Protein AF-A0A957PD71-F1 (afdb_monomer_lite)

Secondary structure (DSSP, 8-state):
-HHHHHHHHHHHHHHTT-SS-S-HHHHHHHHHHHHHHHHHHHHHHHHHHHHHHHHHHTT--HHHHHHHHHHHHHHHHHHHHHHHHHHHHHHHHHHHHHHS----------------

Structure (mmCIF, N/CA/C/O backbone):
data_AF-A0A957PD71-F1
#
_entry.id   AF-A0A957PD71-F1
#
loop_
_atom_site.group_PDB
_atom_site.id
_atom_site.type_symbol
_atom_site.label_atom_id
_atom_site.label_alt_id
_atom_site.label_comp_id
_atom_site.label_asym_id
_atom_site.label_entity_id
_atom_site.label_seq_id
_atom_site.pdbx_PDB_ins_code
_atom_site.Cartn_x
_atom_site.Cartn_y
_atom_site.Cartn_z
_atom_site.occupancy
_atom_site.B_iso_or_equiv
_atom_site.auth_seq_id
_atom_site.auth_comp_id
_atom_site.auth_asym_id
_atom_site.auth_atom_id
_atom_site.pdbx_PDB_model_num
ATOM 1 N N . GLY A 1 1 ? -11.334 2.110 -3.503 1.00 76.62 1 GLY A N 1
ATOM 2 C CA . GLY A 1 1 ? -10.838 1.458 -2.276 1.00 76.62 1 GLY A CA 1
ATOM 3 C C . GLY A 1 1 ? -11.138 2.300 -1.057 1.00 76.62 1 GLY A C 1
ATOM 4 O O . GLY A 1 1 ? -12.096 2.004 -0.363 1.00 76.62 1 GLY A O 1
ATOM 5 N N . PHE A 1 2 ? -10.381 3.379 -0.846 1.00 85.56 2 PHE A N 1
ATOM 6 C CA . PHE A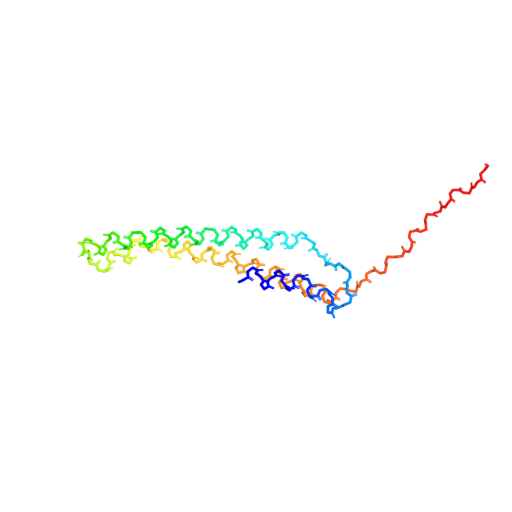 1 2 ? -10.506 4.251 0.332 1.00 85.56 2 PHE A CA 1
ATOM 7 C C . PHE A 1 2 ? -11.931 4.694 0.674 1.00 85.56 2 PHE A C 1
ATOM 9 O O . PHE A 1 2 ? -12.313 4.651 1.835 1.00 85.56 2 PHE A O 1
ATOM 16 N N . TRP A 1 3 ? -12.742 5.038 -0.327 1.00 87.56 3 TRP A N 1
ATOM 17 C CA . TRP A 1 3 ? -14.139 5.414 -0.098 1.00 87.56 3 TRP A CA 1
ATOM 18 C C . TRP A 1 3 ? -14.986 4.285 0.517 1.00 87.56 3 TRP A C 1
ATOM 20 O O . TRP A 1 3 ? -15.790 4.546 1.401 1.00 87.56 3 TRP A O 1
ATOM 30 N N . LEU A 1 4 ? -14.759 3.025 0.123 1.00 89.19 4 LEU A N 1
ATOM 31 C CA . LEU A 1 4 ? -15.447 1.870 0.719 1.00 89.19 4 LEU A CA 1
ATOM 32 C C . LEU A 1 4 ? -15.028 1.662 2.175 1.00 89.19 4 LEU A C 1
ATOM 34 O O . LEU A 1 4 ? -15.881 1.384 3.012 1.00 89.19 4 LEU A O 1
ATOM 38 N N . ILE A 1 5 ? -13.737 1.829 2.483 1.00 87.69 5 ILE A N 1
ATOM 39 C CA . ILE A 1 5 ? -13.236 1.766 3.863 1.00 87.69 5 ILE A CA 1
ATOM 40 C C . ILE A 1 5 ? -13.885 2.885 4.686 1.00 87.69 5 ILE A C 1
ATOM 42 O O . ILE A 1 5 ? -14.424 2.599 5.745 1.00 87.69 5 ILE A O 1
ATOM 46 N N . GLY A 1 6 ? -13.943 4.109 4.148 1.00 87.06 6 GLY A N 1
ATOM 47 C CA . GLY A 1 6 ? -14.581 5.270 4.782 1.00 87.06 6 GLY A CA 1
ATOM 48 C C . GLY A 1 6 ? -16.078 5.086 5.063 1.00 87.06 6 GLY A C 1
ATOM 49 O O . GLY A 1 6 ? -16.566 5.396 6.148 1.00 87.06 6 GLY A O 1
ATOM 50 N N . ILE A 1 7 ? -16.813 4.520 4.108 1.00 89.81 7 ILE A N 1
ATOM 51 C CA . ILE A 1 7 ? -18.226 4.165 4.288 1.00 89.81 7 ILE A CA 1
ATOM 52 C C . ILE A 1 7 ? -18.381 3.089 5.351 1.00 89.81 7 ILE A C 1
ATOM 54 O O . ILE A 1 7 ? -19.202 3.222 6.254 1.00 89.81 7 ILE A O 1
ATOM 58 N N . THR A 1 8 ? -17.571 2.036 5.272 1.00 88.38 8 THR A N 1
ATOM 59 C CA . THR A 1 8 ? -17.639 0.924 6.222 1.00 88.38 8 THR A CA 1
ATOM 60 C C . THR A 1 8 ? -17.307 1.402 7.634 1.00 88.38 8 THR A C 1
ATOM 62 O O . THR A 1 8 ? -17.964 0.977 8.579 1.00 88.38 8 THR A O 1
ATOM 65 N N . THR A 1 9 ? -16.369 2.345 7.789 1.00 87.19 9 THR A N 1
ATOM 66 C CA . THR A 1 9 ? -16.050 2.937 9.093 1.00 87.19 9 THR A CA 1
ATOM 67 C C . THR A 1 9 ? -17.227 3.652 9.754 1.00 87.19 9 THR A C 1
ATOM 69 O O . THR A 1 9 ? -17.329 3.626 10.978 1.00 87.19 9 THR A O 1
ATOM 72 N N . ASP A 1 10 ? -18.133 4.258 8.984 1.00 85.62 10 ASP A N 1
ATOM 73 C CA . ASP A 1 10 ? -19.316 4.928 9.541 1.00 85.62 10 ASP A CA 1
ATOM 74 C C . ASP A 1 10 ? -20.514 3.973 9.701 1.00 85.62 10 ASP A C 1
ATOM 76 O O . ASP A 1 10 ? -21.214 4.008 10.712 1.00 85.62 10 ASP A O 1
ATOM 80 N N . LEU A 1 11 ? -20.738 3.076 8.735 1.00 87.69 11 LEU A N 1
ATOM 81 C CA . LEU A 1 11 ? -21.894 2.170 8.725 1.00 87.69 11 LEU A CA 1
ATOM 82 C C . LEU A 1 11 ? -21.758 0.970 9.664 1.00 87.69 11 LEU A C 1
ATOM 84 O O . LEU A 1 11 ? -22.759 0.522 10.227 1.00 87.69 11 LEU A O 1
ATOM 88 N N . TRP A 1 12 ? -20.553 0.431 9.842 1.00 88.00 12 TRP A N 1
ATOM 89 C CA . TRP A 1 12 ? -20.344 -0.769 10.653 1.00 88.00 12 TRP A CA 1
ATOM 90 C C . TRP A 1 12 ? -20.787 -0.605 12.116 1.00 88.00 12 TRP A C 1
ATOM 92 O O . TRP A 1 12 ? -21.642 -1.382 12.542 1.00 88.00 12 TRP A O 1
ATOM 102 N N . PRO A 1 13 ? -20.328 0.404 12.889 1.00 83.69 13 PRO A N 1
ATOM 103 C CA . PRO A 1 13 ? -20.731 0.545 14.290 1.00 83.69 13 PRO A CA 1
ATOM 104 C C . PRO A 1 13 ? -22.238 0.788 14.424 1.00 83.69 13 PRO A C 1
ATOM 106 O O . PRO A 1 13 ? -22.876 0.212 15.302 1.00 83.69 13 PRO A O 1
ATOM 109 N N . ARG A 1 14 ? -22.836 1.546 13.492 1.00 84.06 14 ARG A N 1
ATOM 110 C CA . ARG A 1 14 ? -24.283 1.812 13.456 1.00 84.06 14 ARG A CA 1
ATOM 111 C C . ARG A 1 14 ? -25.103 0.540 13.252 1.00 84.06 14 ARG A C 1
ATOM 113 O O . ARG A 1 14 ? -26.164 0.404 13.850 1.00 84.06 14 ARG A O 1
ATOM 120 N N . THR A 1 15 ? -24.603 -0.400 12.450 1.00 84.31 15 THR A N 1
ATOM 121 C CA . THR A 1 15 ? -25.280 -1.683 12.191 1.00 84.31 15 THR A CA 1
ATOM 122 C C . THR A 1 15 ? -25.329 -2.560 13.447 1.00 84.31 15 THR A C 1
ATOM 124 O O . THR A 1 15 ? -26.291 -3.295 13.645 1.00 84.31 15 THR A O 1
ATOM 127 N N . PHE A 1 16 ? -24.332 -2.438 14.328 1.00 82.12 16 PHE A N 1
ATOM 128 C CA . PHE A 1 16 ? -24.264 -3.150 15.609 1.00 82.12 16 PHE A CA 1
ATOM 129 C C . PHE A 1 16 ? -24.754 -2.313 16.803 1.00 82.12 16 PHE A C 1
ATOM 131 O O . PHE A 1 16 ? -24.552 -2.715 17.946 1.00 82.12 16 PHE A O 1
ATOM 138 N N . GLY A 1 17 ? -25.390 -1.161 16.556 1.00 77.25 17 GLY A N 1
ATOM 139 C CA . GLY A 1 17 ? -25.943 -0.296 17.604 1.00 77.25 17 GLY A CA 1
ATOM 140 C C . GLY A 1 17 ? -24.899 0.374 18.503 1.00 77.25 17 GLY A C 1
ATOM 141 O O . GLY A 1 17 ? -25.248 0.830 19.588 1.00 77.25 17 GLY A O 1
ATOM 142 N N . ARG A 1 18 ? -23.637 0.443 18.067 1.00 75.25 18 ARG A N 1
ATOM 143 C CA . ARG A 1 18 ? -22.523 0.968 18.866 1.00 75.25 18 ARG A CA 1
ATOM 144 C C . ARG A 1 18 ? -22.267 2.437 18.618 1.00 75.25 18 ARG A C 1
ATOM 146 O O . ARG A 1 18 ? -22.355 2.908 17.482 1.00 75.25 18 ARG A O 1
ATOM 153 N N . LYS A 1 19 ? -21.857 3.145 19.672 1.00 72.12 19 LYS A N 1
ATOM 154 C CA . LYS A 1 19 ? -21.434 4.551 19.572 1.00 72.12 19 LYS A CA 1
ATOM 155 C C . LYS A 1 19 ? -19.979 4.703 19.137 1.00 72.12 19 LYS A C 1
ATOM 157 O O . LYS A 1 19 ? -19.650 5.695 18.492 1.00 72.12 19 LYS A O 1
ATOM 162 N N . GLN A 1 20 ? -19.122 3.737 19.469 1.00 75.94 20 GLN A N 1
ATOM 163 C CA . GLN A 1 20 ? -17.685 3.816 19.210 1.00 75.94 20 GLN A CA 1
ATOM 164 C C . GLN A 1 20 ? -17.089 2.503 18.694 1.00 75.94 20 GLN A C 1
ATOM 166 O O . GLN A 1 20 ? -17.626 1.414 18.897 1.00 75.94 20 GLN A O 1
ATOM 171 N N . TRP A 1 21 ? -15.960 2.634 17.999 1.00 80.56 21 TRP A N 1
ATOM 172 C CA . TRP A 1 21 ? -15.146 1.514 17.530 1.00 80.56 21 TRP A CA 1
ATOM 173 C C . TRP A 1 21 ? -14.315 0.912 18.659 1.00 80.56 21 TRP A C 1
ATOM 175 O O . TRP A 1 21 ? -13.939 1.617 19.590 1.00 80.56 21 TRP A O 1
ATOM 185 N N . TRP A 1 22 ? -13.962 -0.371 18.530 1.00 80.88 22 TRP A N 1
ATOM 186 C CA . TRP A 1 22 ? -13.122 -1.055 19.518 1.00 80.88 22 TRP A CA 1
ATOM 187 C C . TRP A 1 22 ? -11.734 -0.412 19.672 1.00 80.88 22 TRP A C 1
ATOM 189 O O . TRP A 1 22 ? -11.251 -0.243 20.788 1.00 80.88 22 TRP A O 1
ATOM 199 N N . SER A 1 23 ? -11.093 -0.016 18.566 1.00 84.12 23 SER A N 1
ATOM 200 C CA . SER A 1 23 ? -9.831 0.726 18.617 1.00 84.12 23 SER A CA 1
ATOM 201 C C . SER A 1 23 ? -9.723 1.765 17.496 1.00 84.12 23 SER A C 1
ATOM 203 O O . SER A 1 23 ? -9.704 1.387 16.319 1.00 84.12 23 SER A O 1
ATOM 205 N N . PRO A 1 24 ? -9.599 3.065 17.824 1.00 85.44 24 PRO A N 1
ATOM 206 C CA . PRO A 1 24 ? -9.326 4.106 16.833 1.00 85.44 24 PRO A CA 1
ATOM 207 C C . PRO A 1 24 ? -7.898 4.012 16.269 1.00 85.44 24 PRO A C 1
ATOM 209 O O . PRO A 1 24 ? -7.684 4.282 15.089 1.00 85.44 24 PRO A O 1
ATOM 212 N N . MET A 1 25 ? -6.933 3.531 17.059 1.00 87.69 25 MET A N 1
ATOM 213 C CA . MET A 1 25 ? -5.534 3.389 16.633 1.00 87.69 25 MET A CA 1
ATOM 214 C C . MET A 1 25 ? -5.379 2.419 15.448 1.00 87.69 25 MET A C 1
ATOM 216 O O . MET A 1 25 ? -4.569 2.649 14.550 1.00 87.69 25 MET A O 1
ATOM 220 N N . LEU A 1 26 ? -6.186 1.352 15.396 1.00 87.69 26 LEU A N 1
ATOM 221 C CA . LEU A 1 26 ? -6.172 0.404 14.274 1.00 87.69 26 LEU A CA 1
ATOM 222 C C . LEU A 1 26 ? -6.663 1.041 12.962 1.00 87.69 26 LEU A C 1
ATOM 224 O O . LEU A 1 26 ? -6.212 0.647 11.881 1.00 87.69 26 LEU A O 1
ATOM 228 N N . HIS A 1 27 ? -7.553 2.036 13.030 1.00 88.50 27 HIS A N 1
ATOM 229 C CA . HIS A 1 27 ? -7.966 2.786 11.843 1.00 88.50 27 HIS A CA 1
ATOM 230 C C . HIS A 1 27 ? -6.870 3.692 11.320 1.00 88.50 27 HIS A C 1
ATOM 232 O O . HIS A 1 27 ? -6.637 3.711 10.114 1.00 88.50 27 HIS A O 1
ATOM 238 N N . GLU A 1 28 ? -6.176 4.397 12.208 1.00 90.50 28 GLU A N 1
ATOM 239 C CA . GLU A 1 28 ? -5.037 5.222 11.816 1.00 90.50 28 GLU A CA 1
ATOM 240 C C . GLU A 1 28 ? -3.952 4.361 11.161 1.00 90.50 28 GLU A C 1
ATOM 242 O O . GLU A 1 28 ? -3.462 4.700 10.084 1.00 90.50 28 GLU A O 1
ATOM 247 N N . ALA A 1 29 ? -3.646 3.192 11.736 1.00 91.38 29 ALA A N 1
ATOM 248 C CA . ALA A 1 29 ? -2.701 2.244 11.149 1.00 91.38 29 ALA A CA 1
ATOM 249 C C . ALA A 1 29 ? -3.140 1.775 9.750 1.00 91.38 29 ALA A C 1
ATOM 251 O O . ALA A 1 29 ? -2.356 1.843 8.803 1.00 91.38 29 ALA A O 1
ATOM 252 N N . THR A 1 30 ? -4.404 1.366 9.594 1.00 92.19 30 THR A N 1
ATOM 253 C CA . THR A 1 30 ? -4.977 0.977 8.292 1.00 92.19 30 THR A CA 1
ATOM 254 C C . THR A 1 30 ? -4.836 2.107 7.272 1.00 92.19 30 THR A C 1
ATOM 256 O O . THR A 1 30 ? -4.375 1.887 6.151 1.00 92.19 30 THR A O 1
ATOM 259 N N . PHE A 1 31 ? -5.202 3.330 7.665 1.00 91.50 31 PHE A N 1
ATOM 260 C CA . PHE A 1 31 ? -5.127 4.509 6.813 1.00 91.50 31 PHE A CA 1
ATOM 261 C C . PHE A 1 31 ? -3.694 4.767 6.338 1.00 91.50 31 PHE A C 1
ATOM 263 O O . PHE A 1 31 ? -3.470 4.930 5.136 1.00 91.50 31 PHE A O 1
ATOM 270 N N . TRP A 1 32 ? -2.718 4.748 7.247 1.00 93.31 32 TRP A N 1
ATOM 271 C CA . TRP A 1 32 ? -1.316 4.980 6.904 1.00 93.31 32 TRP A CA 1
ATOM 272 C C . TRP A 1 32 ? -0.739 3.874 6.023 1.00 93.31 32 TRP A C 1
ATOM 274 O O . TRP A 1 32 ? -0.089 4.176 5.023 1.00 93.31 32 TRP A O 1
ATOM 284 N N . MET A 1 33 ? -1.029 2.607 6.321 1.00 93.12 33 MET A N 1
ATOM 285 C CA . MET A 1 33 ? -0.564 1.475 5.513 1.00 93.12 33 MET A CA 1
ATOM 286 C C . MET A 1 33 ? -1.119 1.525 4.089 1.00 93.12 33 MET A C 1
ATOM 288 O O . MET A 1 33 ? -0.369 1.361 3.124 1.00 93.12 33 MET A O 1
ATOM 292 N N . CYS A 1 34 ? -2.415 1.809 3.933 1.00 93.62 34 CYS A N 1
ATOM 293 C CA . CYS A 1 34 ? -3.019 1.957 2.614 1.00 93.62 34 CYS A CA 1
ATOM 294 C C . CYS A 1 34 ? -2.498 3.200 1.877 1.00 93.62 34 CYS A C 1
ATOM 296 O O . CYS A 1 34 ? -2.310 3.138 0.664 1.00 93.62 34 CYS A O 1
ATOM 298 N N . THR A 1 35 ? -2.253 4.312 2.579 1.00 94.31 35 THR A N 1
ATOM 299 C CA . THR A 1 35 ? -1.821 5.578 1.960 1.00 94.31 35 THR A CA 1
ATOM 300 C C . THR A 1 35 ? -0.385 5.475 1.466 1.00 94.31 35 THR A C 1
ATOM 302 O O . THR A 1 35 ? -0.112 5.774 0.305 1.00 94.31 35 THR A O 1
ATOM 305 N N . ILE A 1 36 ? 0.520 4.985 2.317 1.00 95.38 36 ILE A N 1
ATOM 306 C CA . ILE A 1 36 ? 1.924 4.762 1.959 1.00 95.38 36 ILE A CA 1
ATOM 307 C C . ILE A 1 36 ? 2.012 3.711 0.852 1.00 95.38 36 ILE A C 1
ATOM 309 O O . ILE A 1 36 ? 2.674 3.946 -0.155 1.00 95.38 36 ILE A O 1
ATOM 313 N N . GLY A 1 37 ? 1.293 2.592 0.985 1.00 94.56 37 GLY A N 1
ATOM 314 C CA . GLY A 1 37 ? 1.278 1.543 -0.033 1.00 94.56 37 GLY A CA 1
ATOM 315 C C . GLY A 1 37 ? 0.802 2.048 -1.397 1.00 94.56 37 GLY A C 1
ATOM 316 O O . GLY A 1 37 ? 1.465 1.800 -2.403 1.00 94.56 37 GLY A O 1
ATOM 317 N N . LEU A 1 38 ? -0.286 2.827 -1.434 1.00 94.44 38 LEU A N 1
ATOM 318 C CA . LEU A 1 38 ? -0.806 3.409 -2.672 1.00 94.44 38 LEU A CA 1
ATOM 319 C C . LEU A 1 38 ? 0.172 4.419 -3.287 1.00 94.44 38 LEU A C 1
ATOM 321 O O . LEU A 1 38 ? 0.413 4.372 -4.493 1.00 94.44 38 LEU A O 1
ATOM 325 N N . ALA A 1 39 ? 0.753 5.308 -2.477 1.00 96.00 39 ALA A N 1
ATOM 326 C CA . ALA A 1 39 ? 1.721 6.295 -2.948 1.00 96.00 39 ALA A CA 1
ATOM 327 C C . ALA A 1 39 ? 2.976 5.621 -3.524 1.00 96.00 39 ALA A C 1
ATOM 329 O O . ALA A 1 39 ? 3.403 5.940 -4.634 1.00 96.00 39 ALA A O 1
ATOM 330 N N . SER A 1 40 ? 3.535 4.636 -2.816 1.00 95.38 40 SER A N 1
ATOM 331 C CA . SER A 1 40 ? 4.687 3.866 -3.292 1.00 95.38 40 SER A CA 1
ATOM 332 C C . SER A 1 40 ? 4.368 3.070 -4.559 1.00 95.38 40 SER A C 1
ATOM 334 O O . SER A 1 40 ? 5.185 3.035 -5.477 1.00 95.38 40 SER A O 1
ATOM 336 N N . MET A 1 41 ? 3.178 2.473 -4.653 1.00 95.31 41 MET A N 1
ATOM 337 C CA . MET A 1 41 ? 2.737 1.743 -5.844 1.00 95.31 41 MET A CA 1
ATOM 338 C C . MET A 1 41 ? 2.567 2.670 -7.054 1.00 95.31 41 MET A C 1
ATOM 340 O O . MET A 1 41 ? 2.973 2.308 -8.159 1.00 95.31 41 MET A O 1
ATOM 344 N N . PHE A 1 42 ? 2.026 3.874 -6.854 1.00 95.81 42 PHE A N 1
ATOM 345 C CA . PHE A 1 42 ? 1.915 4.885 -7.905 1.00 95.81 42 PHE A CA 1
ATOM 346 C C . PHE A 1 42 ? 3.291 5.276 -8.458 1.00 95.81 42 PHE A C 1
ATOM 348 O O . PHE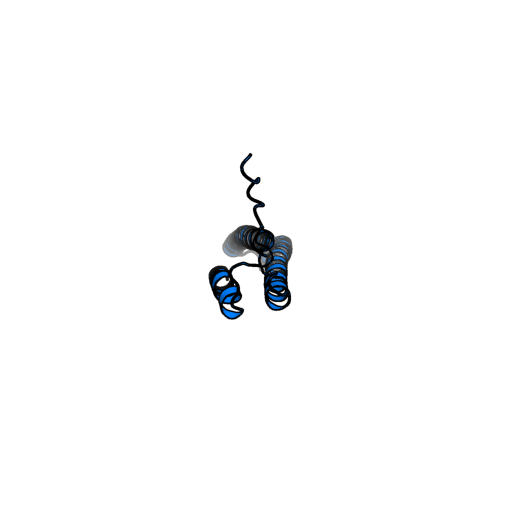 A 1 42 ? 3.489 5.266 -9.674 1.00 95.81 42 PHE A O 1
ATOM 355 N N . VAL A 1 43 ? 4.258 5.553 -7.576 1.00 96.00 43 VAL A N 1
ATOM 356 C CA . VAL A 1 43 ? 5.637 5.873 -7.976 1.00 96.00 43 VAL A CA 1
ATOM 357 C C . VAL A 1 43 ? 6.264 4.703 -8.733 1.00 96.00 43 VAL A C 1
ATOM 359 O O . VAL A 1 43 ? 6.786 4.899 -9.825 1.00 96.00 43 VAL A O 1
ATOM 362 N N . ALA A 1 44 ? 6.148 3.482 -8.207 1.00 94.12 44 ALA A N 1
ATOM 363 C CA . ALA A 1 44 ? 6.716 2.286 -8.823 1.00 94.12 44 ALA A CA 1
ATOM 364 C C . ALA A 1 44 ? 6.189 2.048 -10.245 1.00 94.12 44 ALA A C 1
ATOM 366 O O . ALA A 1 44 ? 6.968 1.853 -11.176 1.00 94.12 44 ALA A O 1
ATOM 367 N N . LEU A 1 45 ? 4.867 2.100 -10.426 1.00 94.56 45 LEU A N 1
ATOM 368 C CA . LEU A 1 45 ? 4.240 1.895 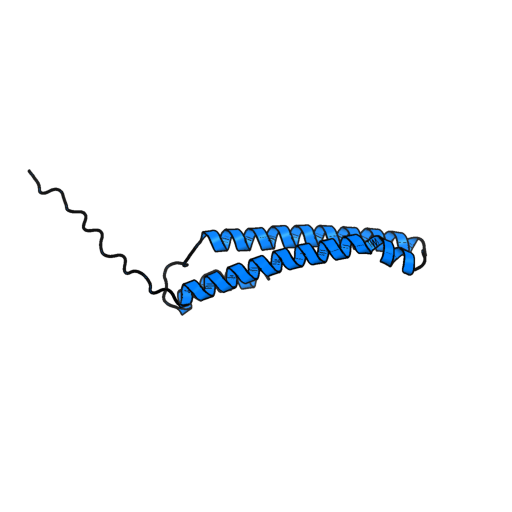-11.732 1.00 94.56 45 LEU A CA 1
ATOM 369 C C . LEU A 1 45 ? 4.576 3.017 -12.715 1.00 94.56 45 LEU A C 1
ATOM 371 O O . LEU A 1 45 ? 4.818 2.744 -13.888 1.00 94.56 45 LEU A O 1
ATOM 375 N N . THR A 1 46 ? 4.650 4.261 -12.237 1.00 95.81 46 THR A N 1
ATOM 376 C CA . THR A 1 46 ? 5.056 5.397 -13.072 1.00 95.81 46 THR A CA 1
ATOM 377 C C . THR A 1 46 ? 6.499 5.228 -13.546 1.00 95.81 46 THR A C 1
ATOM 379 O O . THR A 1 46 ? 6.773 5.371 -14.734 1.00 95.81 46 THR A O 1
ATOM 382 N N . SER A 1 47 ? 7.423 4.860 -12.653 1.00 93.50 47 SER A N 1
ATOM 383 C CA . SER A 1 47 ? 8.820 4.603 -13.014 1.00 93.50 47 SER A CA 1
ATOM 384 C C . SER A 1 47 ? 8.966 3.446 -14.005 1.00 93.50 47 SER A C 1
ATOM 386 O O . SER A 1 47 ? 9.698 3.593 -14.981 1.00 93.50 47 SER A O 1
ATOM 388 N N . ALA A 1 48 ? 8.249 2.332 -13.807 1.00 93.75 48 ALA A N 1
ATOM 389 C CA . ALA A 1 48 ? 8.250 1.220 -14.762 1.00 93.75 48 ALA A CA 1
ATOM 390 C C . ALA A 1 48 ? 7.748 1.660 -16.143 1.00 93.75 48 ALA A C 1
ATOM 392 O O . ALA A 1 48 ? 8.436 1.437 -17.136 1.00 93.75 48 ALA A O 1
ATOM 393 N N . GLY A 1 49 ? 6.609 2.358 -16.197 1.00 93.19 49 GLY A N 1
ATOM 394 C CA . GLY A 1 49 ? 6.037 2.835 -17.456 1.00 93.19 49 GLY A CA 1
ATOM 395 C C . GLY A 1 49 ? 6.945 3.824 -18.193 1.00 93.19 49 GLY A C 1
ATOM 396 O O . GLY A 1 49 ? 7.019 3.792 -19.420 1.00 93.19 49 GLY A O 1
ATOM 397 N N . LEU A 1 50 ? 7.688 4.668 -17.467 1.00 94.56 50 LEU A N 1
ATOM 398 C CA . LEU A 1 50 ? 8.694 5.549 -18.068 1.00 94.56 50 LEU A CA 1
ATOM 399 C C . LEU A 1 50 ? 9.841 4.744 -18.695 1.00 94.56 50 LEU A C 1
ATOM 401 O O . LEU A 1 50 ? 10.200 5.001 -19.843 1.00 94.56 50 LEU A O 1
ATOM 405 N N . VAL A 1 51 ? 10.397 3.764 -17.973 1.00 92.75 51 VAL A N 1
ATOM 406 C CA . VAL A 1 51 ? 11.495 2.913 -18.469 1.00 92.75 51 VAL A CA 1
ATOM 407 C C . VAL A 1 51 ? 11.062 2.125 -19.706 1.00 92.75 51 VAL A C 1
ATOM 409 O O . VAL A 1 51 ? 11.744 2.170 -20.730 1.00 92.75 51 VAL A O 1
ATOM 412 N N . GLU A 1 52 ? 9.909 1.460 -19.647 1.00 92.69 52 GLU A N 1
ATOM 413 C CA . GLU A 1 52 ? 9.345 0.719 -20.782 1.00 92.69 52 GLU A CA 1
ATOM 414 C C . GLU A 1 52 ? 9.065 1.647 -21.969 1.00 92.69 52 GLU A C 1
ATOM 416 O O . GLU A 1 52 ? 9.440 1.336 -23.100 1.00 92.69 52 GLU A O 1
ATOM 421 N N . GLY A 1 53 ? 8.501 2.833 -21.718 1.00 92.81 53 GLY A N 1
ATOM 422 C CA . GLY A 1 53 ? 8.218 3.827 -22.751 1.00 92.81 53 GLY A CA 1
ATOM 423 C C . GLY A 1 53 ? 9.467 4.290 -23.507 1.00 92.81 53 GLY A C 1
ATOM 424 O O . GLY A 1 53 ? 9.442 4.393 -24.736 1.00 92.81 53 GLY A O 1
ATOM 425 N N . PHE A 1 54 ? 10.581 4.530 -22.808 1.00 93.00 54 PHE A N 1
ATOM 426 C CA . PHE A 1 54 ? 11.847 4.895 -23.454 1.00 93.00 54 PHE A CA 1
ATOM 427 C C . PHE A 1 54 ? 12.471 3.735 -24.239 1.00 93.00 54 PHE A C 1
ATOM 429 O O . PHE A 1 54 ? 12.983 3.963 -25.336 1.00 93.00 54 PHE A O 1
ATOM 436 N N . LEU A 1 55 ? 12.404 2.507 -23.719 1.00 92.81 55 LEU A N 1
ATOM 437 C CA . LEU A 1 55 ? 12.943 1.317 -24.389 1.00 92.81 55 LEU A CA 1
ATOM 438 C C . LEU A 1 55 ? 12.154 0.950 -25.650 1.00 92.81 55 LEU A C 1
ATOM 440 O O . LEU A 1 55 ? 12.733 0.593 -26.674 1.00 92.81 55 LEU A O 1
ATOM 444 N N . TRP A 1 56 ? 10.829 1.072 -25.620 1.00 92.00 56 TRP A N 1
ATOM 445 C CA . TRP A 1 56 ? 10.011 0.811 -26.804 1.00 92.00 56 TRP A CA 1
ATOM 446 C C . TRP A 1 56 ? 10.165 1.911 -27.848 1.00 92.00 56 TRP A C 1
ATOM 448 O O . TRP A 1 56 ? 10.200 1.625 -29.044 1.00 92.00 56 TRP A O 1
ATOM 458 N N . LYS A 1 57 ? 10.352 3.164 -27.413 1.00 94.00 57 LYS A N 1
ATOM 459 C CA . LYS A 1 57 ? 10.690 4.266 -28.319 1.00 94.00 57 LYS A CA 1
ATOM 460 C C . LYS A 1 57 ? 12.007 4.026 -29.066 1.00 94.00 57 LYS A C 1
ATOM 462 O O . LYS A 1 57 ? 12.120 4.450 -30.213 1.00 94.00 57 LYS A O 1
ATOM 467 N N . SER A 1 58 ? 12.990 3.369 -28.452 1.00 92.56 58 SER A N 1
ATOM 468 C CA . SER A 1 58 ? 14.259 3.029 -29.110 1.00 92.56 58 SER A CA 1
ATOM 469 C C . SER A 1 58 ? 14.204 1.744 -29.948 1.00 92.56 58 SER A C 1
ATOM 471 O O . SER A 1 58 ? 15.234 1.345 -30.487 1.00 92.56 58 SER A O 1
ATOM 473 N N . LEU A 1 59 ? 13.027 1.111 -30.082 1.00 90.88 59 LEU A N 1
ATOM 474 C CA . LEU A 1 59 ? 12.838 -0.206 -30.706 1.00 90.88 59 LEU A CA 1
ATOM 475 C C . LEU A 1 59 ? 13.759 -1.284 -30.100 1.00 90.88 59 LEU A C 1
ATOM 477 O O . LEU A 1 59 ? 14.203 -2.204 -30.791 1.00 90.88 59 LEU A O 1
ATOM 481 N N . ALA A 1 60 ? 14.058 -1.178 -28.801 1.00 88.12 60 ALA A N 1
ATOM 482 C CA . ALA A 1 60 ? 14.816 -2.204 -28.102 1.00 88.12 60 ALA A CA 1
ATOM 483 C C . ALA A 1 60 ? 14.045 -3.543 -28.098 1.00 88.12 60 ALA A C 1
ATOM 485 O O . ALA A 1 60 ? 12.809 -3.543 -28.069 1.00 88.12 60 ALA A O 1
ATOM 486 N N . PRO A 1 61 ? 14.744 -4.695 -28.088 1.00 91.56 61 PRO A N 1
ATOM 487 C CA . PRO A 1 61 ? 14.096 -5.994 -27.966 1.00 91.56 61 PRO A CA 1
ATOM 488 C C . PRO A 1 61 ? 13.226 -6.067 -26.710 1.00 91.56 61 PRO A C 1
ATOM 490 O O . PRO A 1 61 ? 13.638 -5.641 -25.629 1.00 91.56 61 PRO A O 1
ATOM 493 N N . TRP A 1 62 ? 12.040 -6.660 -26.843 1.00 86.75 62 TRP A N 1
ATOM 494 C CA . TRP A 1 62 ? 11.060 -6.743 -25.756 1.00 86.75 62 TRP A CA 1
ATOM 495 C C . TRP A 1 62 ? 11.619 -7.410 -24.488 1.00 86.75 62 TRP A C 1
ATOM 497 O O . TRP A 1 62 ? 11.360 -6.944 -23.379 1.00 86.75 62 TRP A O 1
ATOM 507 N N . GLU A 1 63 ? 12.479 -8.416 -24.648 1.00 91.56 63 GLU A N 1
ATOM 508 C CA . GLU A 1 63 ? 13.173 -9.100 -23.548 1.00 91.56 63 GLU A CA 1
ATOM 509 C C . GLU A 1 63 ? 13.940 -8.128 -22.627 1.00 91.56 63 GLU A C 1
ATOM 511 O O . GLU A 1 63 ? 13.885 -8.241 -21.405 1.00 91.56 63 GLU A O 1
ATOM 516 N N . VAL A 1 64 ? 14.589 -7.102 -23.190 1.00 89.19 64 VAL A N 1
ATOM 517 C CA . VAL A 1 64 ? 15.351 -6.106 -22.411 1.00 89.19 64 VAL A CA 1
ATOM 518 C C . VAL A 1 64 ? 14.420 -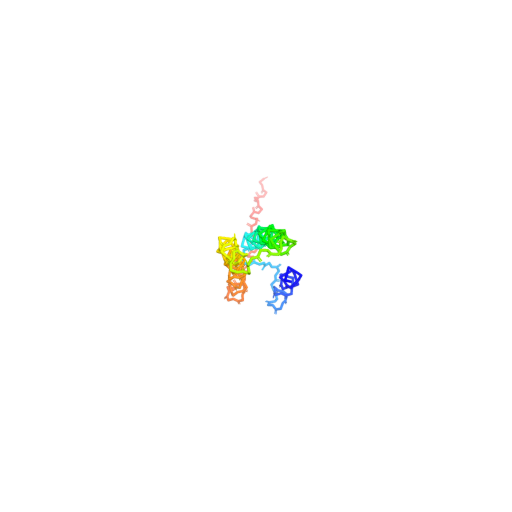5.239 -21.562 1.00 89.19 64 VAL A C 1
ATOM 520 O O . VAL A 1 64 ? 14.768 -4.867 -20.438 1.00 89.19 64 VAL A O 1
ATOM 523 N N . SER A 1 65 ? 13.219 -4.940 -22.068 1.00 87.06 65 SER A N 1
ATOM 524 C CA . SER A 1 65 ? 12.217 -4.187 -21.307 1.00 87.06 65 SER A CA 1
ATOM 525 C C . SER A 1 65 ? 11.722 -4.966 -20.090 1.00 87.06 65 SER A C 1
ATOM 527 O O . SER A 1 65 ? 11.668 -4.399 -19.001 1.00 87.06 65 SER A O 1
ATOM 529 N N . LEU A 1 66 ? 11.505 -6.280 -20.229 1.00 88.81 66 LEU A N 1
ATOM 530 C CA . LEU A 1 66 ? 11.110 -7.146 -19.116 1.00 88.81 66 LEU A CA 1
ATOM 531 C C . LEU A 1 66 ? 12.183 -7.240 -18.030 1.00 88.81 66 LEU A C 1
ATOM 533 O O . LEU A 1 66 ? 11.888 -7.094 -16.843 1.00 88.81 66 LEU A O 1
ATOM 537 N N . GLN A 1 67 ? 13.436 -7.455 -18.433 1.00 90.81 67 GLN A N 1
ATOM 538 C CA . GLN A 1 67 ? 14.550 -7.573 -17.491 1.00 90.81 67 GLN A CA 1
ATOM 539 C C . GLN A 1 67 ? 14.757 -6.273 -16.703 1.00 90.81 67 GLN A C 1
ATOM 541 O O . GLN A 1 67 ? 15.051 -6.306 -15.508 1.00 90.81 67 GLN A O 1
ATOM 546 N N . SER A 1 68 ? 14.524 -5.124 -17.345 1.00 89.06 68 SER A N 1
ATOM 547 C CA . SER A 1 68 ? 14.689 -3.803 -16.729 1.00 89.06 68 SER A CA 1
ATOM 548 C C . SER A 1 68 ? 13.662 -3.511 -15.627 1.00 89.06 68 SER A C 1
ATOM 550 O O . SER A 1 68 ? 13.971 -2.794 -14.676 1.00 89.06 68 SER A O 1
ATOM 552 N N . VAL A 1 69 ? 12.449 -4.071 -15.710 1.00 91.50 69 VAL A N 1
ATOM 553 C CA . VAL A 1 69 ? 11.366 -3.805 -14.742 1.00 91.50 69 VAL A CA 1
ATOM 554 C C . VAL A 1 69 ? 11.219 -4.868 -13.652 1.00 91.50 69 VAL A C 1
ATOM 556 O O . VAL A 1 69 ? 10.434 -4.680 -12.719 1.00 91.50 69 VAL A O 1
ATOM 559 N N . GLN A 1 70 ? 11.993 -5.955 -13.704 1.00 91.31 70 GLN A N 1
ATOM 560 C CA . GLN A 1 70 ? 11.870 -7.087 -12.778 1.00 91.31 70 GLN A CA 1
ATOM 561 C C . GLN A 1 70 ? 11.950 -6.666 -11.297 1.00 91.31 70 GLN A C 1
ATOM 563 O O . GLN A 1 70 ? 11.155 -7.116 -10.468 1.00 91.31 70 GLN A O 1
ATOM 568 N N . GLN A 1 71 ? 12.868 -5.758 -10.950 1.00 90.38 71 GLN A N 1
ATOM 569 C CA . GLN A 1 71 ? 13.000 -5.248 -9.578 1.00 90.38 71 GLN A CA 1
ATOM 570 C C . GLN A 1 71 ? 11.800 -4.388 -9.158 1.00 90.38 71 GLN A C 1
ATOM 572 O O . GLN A 1 71 ? 11.339 -4.466 -8.016 1.00 90.38 71 GLN A O 1
ATOM 577 N N . ILE A 1 72 ? 11.242 -3.611 -10.090 1.00 93.25 72 ILE A N 1
ATOM 578 C CA . ILE A 1 72 ? 10.063 -2.778 -9.837 1.00 93.25 72 ILE A CA 1
ATOM 579 C C . ILE A 1 72 ? 8.837 -3.661 -9.577 1.00 93.25 72 ILE A C 1
ATOM 581 O O . ILE A 1 72 ? 8.010 -3.337 -8.726 1.00 93.25 72 ILE A O 1
ATOM 585 N N . TRP A 1 73 ? 8.729 -4.817 -10.236 1.00 92.31 73 TRP A N 1
ATOM 586 C CA . TRP A 1 73 ? 7.643 -5.770 -9.990 1.00 92.31 73 TRP A CA 1
ATOM 587 C C . TRP A 1 73 ? 7.705 -6.401 -8.598 1.00 92.31 73 TRP A C 1
ATOM 589 O O . TRP A 1 73 ? 6.658 -6.600 -7.970 1.00 92.31 73 TRP A O 1
ATOM 599 N N . LEU A 1 74 ? 8.908 -6.665 -8.081 1.00 94.00 74 LEU A N 1
ATOM 600 C CA . LEU A 1 74 ? 9.082 -7.121 -6.703 1.00 94.00 74 LEU A CA 1
ATOM 601 C 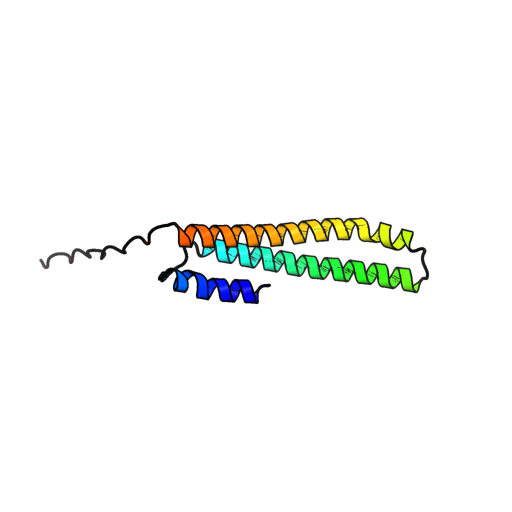C . LEU A 1 74 ? 8.626 -6.040 -5.713 1.00 94.00 74 LEU A C 1
ATOM 603 O O . LEU A 1 74 ? 7.827 -6.316 -4.819 1.00 94.00 74 LEU A O 1
ATOM 607 N N . PHE A 1 75 ? 9.059 -4.795 -5.922 1.00 94.56 75 PHE A N 1
ATOM 608 C CA . PHE A 1 75 ? 8.646 -3.662 -5.093 1.00 94.56 75 PHE A CA 1
ATOM 609 C C . PHE A 1 75 ? 7.129 -3.413 -5.152 1.00 94.56 75 PHE A C 1
ATOM 611 O O . PHE A 1 75 ? 6.479 -3.196 -4.127 1.00 94.56 75 PHE A O 1
ATOM 618 N N . ARG A 1 76 ? 6.522 -3.530 -6.338 1.00 93.62 76 ARG A N 1
ATOM 619 C CA . ARG A 1 76 ? 5.064 -3.477 -6.526 1.00 93.62 76 ARG A CA 1
ATOM 620 C C . ARG A 1 76 ? 4.347 -4.557 -5.712 1.00 93.62 76 ARG A C 1
ATOM 622 O O . ARG A 1 76 ? 3.305 -4.301 -5.120 1.00 93.62 76 ARG A O 1
ATOM 629 N N . THR A 1 77 ? 4.903 -5.763 -5.664 1.00 94.50 77 THR A N 1
ATOM 630 C CA . THR A 1 77 ? 4.312 -6.867 -4.895 1.00 94.50 77 THR A CA 1
ATOM 631 C C . THR A 1 77 ? 4.418 -6.607 -3.393 1.00 94.50 77 THR A C 1
ATOM 633 O O . THR A 1 77 ? 3.438 -6.773 -2.673 1.00 94.50 77 THR A O 1
ATOM 636 N N . ALA A 1 78 ? 5.568 -6.119 -2.920 1.00 95.38 78 ALA A N 1
ATOM 637 C CA . ALA A 1 78 ? 5.768 -5.761 -1.516 1.00 95.38 78 ALA A CA 1
ATOM 638 C C . ALA A 1 78 ? 4.826 -4.633 -1.056 1.00 95.38 78 ALA A C 1
ATOM 640 O O . ALA A 1 78 ? 4.215 -4.722 0.008 1.00 95.38 78 ALA A O 1
ATOM 641 N N . THR A 1 79 ? 4.653 -3.596 -1.877 1.00 94.75 79 THR A N 1
ATOM 642 C CA . THR A 1 79 ? 3.718 -2.493 -1.590 1.00 94.75 79 THR A CA 1
ATOM 643 C C . THR A 1 79 ? 2.259 -2.955 -1.614 1.00 94.75 79 THR A C 1
ATOM 645 O O . THR A 1 79 ? 1.489 -2.584 -0.730 1.00 94.75 79 THR A O 1
ATOM 648 N N . GLY A 1 80 ? 1.884 -3.839 -2.543 1.00 93.75 80 GLY A N 1
ATOM 649 C CA . GLY A 1 80 ? 0.567 -4.481 -2.545 1.00 93.75 80 GLY A CA 1
ATOM 650 C C . GLY A 1 80 ? 0.308 -5.321 -1.289 1.00 93.75 80 GLY A C 1
ATOM 651 O O . GLY A 1 80 ? -0.772 -5.235 -0.704 1.00 93.75 80 GLY A O 1
ATOM 652 N N . LEU A 1 81 ? 1.307 -6.076 -0.820 1.00 95.69 81 LEU A N 1
ATOM 653 C CA . LEU A 1 81 ? 1.225 -6.836 0.432 1.00 95.69 81 LEU A CA 1
ATOM 654 C C . LEU A 1 81 ? 1.072 -5.924 1.655 1.0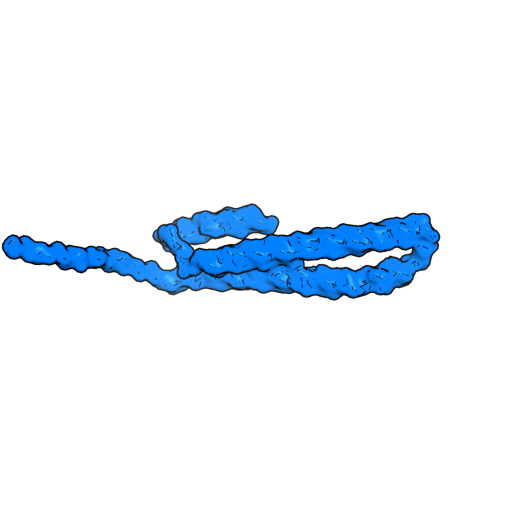0 95.69 81 LEU A C 1
ATOM 656 O O . LEU A 1 81 ? 0.297 -6.247 2.552 1.00 95.69 81 LEU A O 1
ATOM 660 N N . LEU A 1 82 ? 1.739 -4.766 1.675 1.00 94.62 82 LEU A N 1
ATOM 661 C CA . LEU A 1 82 ? 1.562 -3.766 2.731 1.00 94.62 82 LEU A CA 1
ATOM 662 C C . LEU A 1 82 ? 0.115 -3.253 2.780 1.00 94.62 82 LEU A C 1
ATOM 664 O O . LEU A 1 82 ? -0.486 -3.188 3.852 1.00 94.62 82 LEU A O 1
ATOM 668 N N . MET A 1 83 ? -0.471 -2.933 1.622 1.00 93.88 83 MET A N 1
ATOM 669 C CA . MET A 1 83 ? -1.877 -2.521 1.544 1.00 93.88 83 MET A CA 1
ATOM 670 C C . MET A 1 83 ? -2.818 -3.645 1.991 1.00 93.88 83 MET A C 1
ATOM 672 O O . MET A 1 83 ? -3.775 -3.386 2.719 1.00 93.88 83 MET A O 1
ATOM 676 N N . PHE A 1 84 ? -2.539 -4.887 1.586 1.00 94.62 84 PHE A N 1
ATOM 677 C CA . PHE A 1 84 ? -3.323 -6.055 1.985 1.00 94.62 84 PHE A CA 1
ATOM 678 C C . PHE A 1 84 ? -3.276 -6.280 3.500 1.00 94.62 84 PHE A C 1
ATOM 680 O O . PHE A 1 84 ? -4.317 -6.487 4.118 1.00 94.62 84 PHE A O 1
ATOM 687 N N . ALA A 1 85 ? -2.102 -6.145 4.119 1.00 94.75 85 ALA A N 1
ATOM 688 C CA . ALA A 1 85 ? -1.953 -6.209 5.569 1.00 94.75 85 ALA A CA 1
ATOM 689 C C . ALA A 1 85 ? -2.777 -5.122 6.286 1.00 94.75 85 ALA A C 1
ATOM 691 O O . ALA A 1 85 ? -3.425 -5.416 7.288 1.00 94.75 85 ALA A O 1
ATOM 692 N N . GLY A 1 86 ? -2.833 -3.900 5.740 1.00 92.44 86 GLY A N 1
ATOM 693 C CA . GLY A 1 86 ? -3.708 -2.840 6.257 1.00 92.44 86 GLY A CA 1
ATOM 694 C C . GLY A 1 86 ? -5.188 -3.239 6.240 1.00 92.44 86 GLY A C 1
ATOM 695 O O . GLY A 1 86 ? -5.895 -3.067 7.229 1.00 92.44 86 GLY A O 1
ATOM 696 N N . VAL A 1 87 ? -5.653 -3.861 5.152 1.00 92.44 87 VAL A N 1
ATOM 697 C CA . VAL A 1 87 ? -7.035 -4.366 5.056 1.00 92.44 87 VAL A CA 1
ATOM 698 C C . VAL A 1 87 ? -7.298 -5.507 6.044 1.00 92.44 87 VAL A C 1
ATOM 700 O O . VAL A 1 87 ? -8.376 -5.563 6.629 1.00 92.44 87 VAL A O 1
ATOM 703 N N . LEU A 1 88 ? -6.332 -6.396 6.284 1.00 94.44 88 LEU A N 1
ATOM 704 C CA . LEU A 1 88 ? -6.483 -7.450 7.294 1.00 94.44 88 LEU A CA 1
ATOM 705 C C . LEU A 1 88 ? -6.654 -6.871 8.706 1.00 94.44 88 LEU A C 1
ATOM 707 O O . LEU A 1 88 ? -7.514 -7.338 9.452 1.00 94.44 88 LEU A O 1
ATOM 711 N N . ILE A 1 89 ? -5.894 -5.827 9.055 1.00 92.56 89 ILE A N 1
ATOM 712 C CA . ILE A 1 89 ? -6.038 -5.111 10.335 1.00 92.56 89 ILE A CA 1
ATOM 713 C C . ILE A 1 89 ? -7.427 -4.472 10.443 1.00 92.56 89 ILE A C 1
ATOM 715 O O . ILE A 1 89 ? -8.064 -4.541 11.495 1.00 92.56 89 ILE A O 1
ATOM 719 N N . PHE A 1 90 ? -7.925 -3.901 9.347 1.00 91.62 90 PHE A N 1
ATOM 720 C CA . PHE A 1 90 ? -9.267 -3.332 9.292 1.00 91.62 90 PHE A CA 1
ATOM 721 C C . PHE A 1 90 ? -10.359 -4.378 9.556 1.00 91.62 90 PHE A C 1
ATOM 723 O O . PHE A 1 90 ? -11.218 -4.175 10.413 1.00 91.62 90 PHE A O 1
ATOM 730 N N . VAL A 1 91 ? -10.292 -5.528 8.878 1.00 91.06 91 VAL A N 1
ATOM 731 C CA . VAL A 1 91 ? -11.239 -6.639 9.075 1.00 91.06 91 VAL A CA 1
ATOM 732 C C . VAL A 1 91 ? -11.157 -7.186 10.500 1.00 91.06 91 VAL A C 1
ATOM 734 O O . VAL A 1 91 ? -12.185 -7.488 11.105 1.00 91.06 91 VAL A O 1
ATOM 737 N N . PHE A 1 92 ? -9.956 -7.266 11.072 1.00 90.94 92 PHE A N 1
ATOM 738 C CA . PHE A 1 92 ? -9.782 -7.653 12.468 1.00 90.94 92 PHE A CA 1
ATOM 739 C C . PHE A 1 92 ? -10.487 -6.676 13.426 1.00 90.94 92 PHE A C 1
ATOM 741 O O . PHE A 1 92 ? -11.217 -7.111 14.317 1.00 90.94 92 PHE A O 1
ATOM 748 N N . ASN A 1 93 ? -10.350 -5.363 13.213 1.00 89.62 93 ASN A N 1
ATOM 749 C CA . ASN A 1 93 ? -11.041 -4.354 14.022 1.00 89.62 93 ASN A CA 1
ATOM 750 C C . ASN A 1 93 ? -12.571 -4.454 13.882 1.00 89.62 93 ASN A C 1
ATOM 752 O O . ASN A 1 93 ? -13.304 -4.351 14.868 1.00 89.62 93 ASN A O 1
ATOM 756 N N . MET A 1 94 ? -13.063 -4.717 12.666 1.00 87.69 94 MET A N 1
ATOM 757 C CA . MET A 1 94 ? -14.485 -4.966 12.407 1.00 87.69 94 MET A CA 1
ATOM 758 C C . MET A 1 94 ? -15.000 -6.183 13.178 1.00 87.69 94 MET A C 1
ATOM 760 O O . MET A 1 94 ? -16.055 -6.098 13.808 1.00 87.69 94 MET A O 1
ATOM 764 N N . TYR A 1 95 ? -14.247 -7.286 13.165 1.00 88.81 95 TYR A N 1
ATOM 765 C CA . TYR A 1 95 ? -14.591 -8.508 13.889 1.00 88.81 95 TYR A CA 1
ATOM 766 C C . TYR A 1 95 ? -14.646 -8.272 15.403 1.00 88.81 95 TYR A C 1
ATOM 768 O O . TYR A 1 95 ? -15.659 -8.571 16.031 1.00 88.81 95 TYR A O 1
ATOM 776 N N . MET A 1 96 ? -13.619 -7.638 15.977 1.00 86.19 96 MET A N 1
ATOM 777 C CA . MET A 1 96 ? -13.579 -7.303 17.408 1.00 86.19 96 MET A CA 1
ATOM 778 C C . MET A 1 96 ? -14.725 -6.375 17.824 1.00 86.19 96 MET A C 1
ATOM 780 O O . MET A 1 96 ? -15.305 -6.544 18.900 1.00 86.19 96 MET A O 1
ATOM 784 N N . THR A 1 97 ? -15.086 -5.429 16.954 1.00 84.75 97 THR A N 1
ATOM 785 C CA . THR A 1 97 ? -16.230 -4.531 17.153 1.00 84.75 97 THR A CA 1
ATOM 786 C C . THR A 1 97 ? -17.567 -5.272 17.055 1.00 84.75 97 THR A C 1
ATOM 788 O O . THR A 1 97 ? -18.536 -4.826 17.646 1.00 84.75 97 THR A O 1
ATOM 791 N N . ALA A 1 98 ? -17.662 -6.411 16.368 1.00 84.56 98 ALA A N 1
ATOM 792 C CA . ALA A 1 98 ? -18.886 -7.214 16.358 1.00 84.56 98 ALA A CA 1
ATOM 793 C C . ALA A 1 98 ? -19.011 -8.107 17.609 1.00 84.56 98 ALA A C 1
ATOM 795 O O . ALA A 1 98 ? -20.108 -8.270 18.138 1.00 84.56 98 ALA A O 1
ATOM 796 N N . THR A 1 99 ? -17.900 -8.665 18.108 1.00 83.62 99 THR A N 1
ATOM 797 C CA . THR A 1 99 ? -17.916 -9.709 19.152 1.00 83.62 99 THR A CA 1
ATOM 798 C C . THR A 1 99 ? -17.769 -9.208 20.589 1.00 83.62 99 THR A C 1
ATOM 800 O O . THR A 1 99 ? -18.176 -9.906 21.512 1.00 83.62 99 THR A O 1
ATOM 803 N N . THR A 1 100 ? -17.167 -8.039 20.821 1.00 77.50 100 THR A N 1
ATOM 804 C CA . THR A 1 100 ? -16.847 -7.574 22.189 1.00 77.50 100 THR A CA 1
ATOM 805 C C . THR A 1 100 ? -18.058 -6.895 22.828 1.00 77.50 100 THR A C 1
ATOM 807 O O . THR A 1 100 ? -18.403 -5.842 22.325 1.00 77.50 100 THR A O 1
ATOM 810 N N . PRO A 1 101 ? -18.719 -7.376 23.891 1.00 66.75 101 PRO A N 1
ATOM 811 C CA . PRO A 1 101 ? -19.866 -6.669 24.482 1.00 66.75 101 PRO A CA 1
ATOM 812 C C . PRO A 1 101 ? -19.505 -5.221 24.864 1.00 66.75 101 PRO A C 1
ATOM 814 O O . PRO A 1 101 ? -18.409 -4.975 25.365 1.00 66.75 101 PRO A O 1
ATOM 817 N N . GLU A 1 102 ? -20.386 -4.259 24.571 1.00 65.00 102 GLU A N 1
ATOM 818 C CA . GLU A 1 102 ? -20.173 -2.859 24.958 1.00 65.00 102 GLU A CA 1
ATOM 819 C C . GLU A 1 102 ? -20.197 -2.796 26.486 1.00 65.00 102 GLU A C 1
ATOM 821 O O . GLU A 1 102 ? -21.188 -3.178 27.110 1.00 65.00 102 GLU A O 1
ATOM 826 N N . SER A 1 103 ? -19.069 -2.420 27.094 1.00 58.56 103 SER A N 1
ATOM 827 C CA . SER A 1 103 ? -19.022 -2.177 28.528 1.00 58.56 103 SER A CA 1
ATOM 828 C C . SER A 1 103 ? -19.931 -0.993 28.797 1.00 58.56 103 SER A C 1
ATOM 830 O O . SER A 1 103 ? -19.641 0.118 28.359 1.00 58.56 103 SER A O 1
ATOM 832 N N . GLU A 1 104 ? -21.047 -1.263 29.460 1.00 57.31 104 GLU A N 1
ATOM 833 C CA . GLU A 1 104 ? -21.924 -0.250 30.019 1.00 57.31 104 GLU A CA 1
ATOM 834 C C . GLU A 1 104 ? -21.037 0.725 30.801 1.00 57.31 104 GLU A C 1
ATOM 836 O O . GLU A 1 104 ? -20.355 0.317 31.746 1.00 57.31 104 GLU A O 1
ATOM 841 N N . ASP A 1 105 ? -20.962 1.979 30.342 1.00 58.53 105 ASP A N 1
ATOM 842 C CA . ASP A 1 105 ? -20.354 3.072 31.093 1.00 58.53 105 ASP A CA 1
ATOM 843 C C . ASP A 1 105 ? -21.163 3.191 32.388 1.00 58.53 105 ASP A C 1
ATOM 845 O O . ASP A 1 105 ? -22.169 3.902 32.454 1.00 58.53 105 ASP A O 1
ATOM 849 N N . LEU A 1 106 ? -20.784 2.410 33.404 1.00 59.47 106 LEU A N 1
ATOM 850 C CA . LEU A 1 106 ? -21.355 2.519 34.733 1.00 59.47 106 LEU A CA 1
ATOM 851 C C . LEU A 1 106 ? -21.208 3.989 35.121 1.00 59.47 106 LEU A C 1
ATOM 853 O O . LEU A 1 106 ? -20.089 4.508 35.020 1.00 59.47 106 LEU A O 1
ATOM 857 N N . PRO A 1 107 ? -22.297 4.667 35.529 1.00 58.56 107 PRO A N 1
ATOM 858 C CA . PRO A 1 107 ? -22.226 6.052 35.948 1.00 58.56 107 PRO A CA 1
ATOM 859 C C . PRO A 1 107 ? -21.070 6.168 36.927 1.00 58.56 107 PRO A C 1
ATOM 861 O O . PRO A 1 107 ? -21.069 5.500 37.965 1.00 58.56 107 PRO A O 1
ATOM 864 N N . SER A 1 108 ? -20.051 6.952 36.573 1.00 62.28 108 SER A N 1
ATOM 865 C CA . SER A 1 108 ? -19.017 7.302 37.525 1.00 62.28 108 SER A CA 1
ATOM 866 C C . SER A 1 108 ? -19.754 8.020 38.640 1.00 62.28 108 SER A C 1
ATOM 868 O O . SER A 1 108 ? -20.162 9.172 38.473 1.00 62.28 108 SER A O 1
ATOM 870 N N . PHE A 1 109 ? -20.005 7.311 39.742 1.00 63.88 109 PHE A N 1
ATOM 871 C CA . PHE A 1 109 ? -20.428 7.914 40.987 1.00 63.88 109 PHE A CA 1
ATOM 872 C C . PHE A 1 109 ? -19.289 8.852 41.370 1.00 63.88 109 PHE A C 1
ATOM 874 O O . PHE A 1 109 ? -18.342 8.474 42.056 1.00 63.88 109 PHE A O 1
ATOM 881 N N . HIS A 1 110 ? -19.358 10.085 40.869 1.00 63.28 110 HIS A N 1
ATOM 882 C CA . HIS A 1 110 ? -18.798 11.220 41.555 1.00 63.28 110 HIS A CA 1
ATOM 883 C C . HIS A 1 110 ? -19.468 11.172 42.922 1.00 63.28 110 HIS A C 1
ATOM 885 O O . HIS A 1 110 ? -20.621 11.566 43.076 1.00 63.28 110 HIS A O 1
ATOM 891 N N . ALA A 1 111 ? -18.783 10.561 43.888 1.00 62.47 111 ALA A N 1
ATOM 892 C CA . ALA A 1 111 ? -19.086 10.774 45.280 1.00 62.47 111 ALA A CA 1
ATOM 893 C C . ALA A 1 111 ? -18.905 12.276 45.476 1.00 62.47 111 ALA A C 1
ATOM 895 O O . ALA A 1 111 ? -17.781 12.774 45.541 1.00 62.47 111 ALA A O 1
ATOM 896 N N . GLU A 1 112 ? -20.019 12.999 45.432 1.00 61.88 112 GLU A N 1
ATOM 897 C CA . GLU A 1 112 ? -20.074 14.379 45.869 1.00 61.88 112 GLU A CA 1
ATOM 898 C C . GLU A 1 112 ? -19.448 14.388 47.267 1.00 61.88 112 GLU A C 1
ATOM 900 O O . GLU A 1 112 ? -19.898 13.619 48.127 1.00 61.88 112 GLU A O 1
ATOM 905 N N . PRO A 1 113 ? -18.341 15.120 47.496 1.00 64.56 113 PRO A N 1
ATOM 906 C CA . PRO A 1 113 ? -17.771 15.185 48.826 1.00 64.56 113 PRO A CA 1
ATOM 907 C C . PRO A 1 113 ? -18.854 15.794 49.706 1.00 64.56 113 PRO A C 1
ATOM 909 O O . PRO A 1 113 ? -19.268 16.931 49.485 1.00 64.56 113 PRO A O 1
ATOM 912 N N . ALA A 1 114 ? -19.367 14.984 50.633 1.00 59.28 114 ALA A N 1
ATOM 913 C CA . ALA A 1 114 ? -20.406 15.375 51.566 1.00 59.28 114 ALA A CA 1
ATOM 914 C C . ALA A 1 114 ? -20.050 16.745 52.150 1.00 59.28 114 ALA A C 1
ATOM 916 O O . ALA A 1 114 ? -18.972 16.912 52.723 1.00 59.28 114 ALA A O 1
ATOM 917 N N . ALA A 1 115 ? -20.941 17.713 51.927 1.00 58.69 115 ALA A N 1
ATOM 918 C CA . ALA A 1 115 ? -20.843 19.055 52.471 1.00 58.69 115 ALA A CA 1
ATOM 919 C C . ALA A 1 115 ? -20.502 18.981 53.969 1.00 58.69 115 ALA A C 1
ATOM 921 O O . ALA A 1 115 ? -21.216 18.329 54.737 1.00 58.69 115 ALA A O 1
ATOM 922 N N . ALA A 1 116 ? -19.390 19.615 54.341 1.00 54.31 116 ALA A N 1
ATOM 923 C CA . ALA A 1 116 ? -18.952 19.837 55.714 1.00 54.31 116 ALA A CA 1
ATOM 924 C C . ALA A 1 116 ? -19.229 21.288 56.112 1.00 54.31 116 ALA A C 1
ATOM 926 O O . ALA A 1 116 ? -19.074 22.170 55.233 1.00 54.31 116 ALA A O 1
#

Sequence (116 aa):
GFWLIGITTDLWPRTFGRKQWWSPMLHEATFWMCTIGLASMFVALTSAGLVEGFLWKSLAPWEVSLQSVQQIWLFRTATGLLMFAGVLIFVFNMYMTATTPESEDLPSFHAEPAAA

pLDDT: mean 85.9, std 11.15, range [54.31, 96.0]

Radius of gyration: 23.97 Å; chains: 1; bounding box: 41×30×86 Å

Foldseek 3Di:
DVVVLVVCLVVLCVVLVHPDFPDPVLVVQLVVLQVVLVVQLVVLVVVLCVQLVVCVVVVHPPVVSCVVSVVSVVSNVVSVVSNVVSVVSSVVSSVCSNPPPDPPPDPPPPVPPPDD